Protein AF-A0A7V3RM26-F1 (afdb_monomer)

pLDDT: mean 90.68, std 14.69, range [38.81, 98.06]

Secondary structure (DSSP, 8-state):
-EEESSS--B-----SSHHHHHHHHHHHHHHHS-HHHHHHEEEEEEEEEES-TTT-EEEEEEEEPPPP--------

Sequence (76 aa):
VAVFDDRADLLICLGRSSTQVRANFAQAFFEVLDDEERDHVRSISLQRWHGAPDSGRWIHQTNLTIPVKAKLVRSA

Solvent-accessible surface area (backbone atoms only — not comparable to full-atom values): 4840 Å² total; per-residue (Å²): 54,40,34,44,84,88,56,81,68,41,86,52,60,83,59,98,42,70,69,54,32,68,73,42,36,62,61,30,49,65,74,72,38,55,76,71,59,55,75,45,50,75,46,29,44,42,63,42,82,46,75,54,99,91,77,43,46,77,40,82,73,50,75,48,83,75,78,67,95,60,84,84,74,77,84,127

Nearest PDB structures (foldseek):
  7som-assembly1_K  TM=3.281E-01  e=8.417E+00  Chlamydomonas reinhardtii
  6v92-assembly1_L  TM=2.946E-01  e=6.483E+00  Saccharomyces cerevisiae S288C
  7qtt-assembly1_Y  TM=2.003E-01  e=7.886E+00  Homo sapiens

Radius of gyration: 13.41 Å; Cα contacts (8 Å, |Δi|>4): 93; chains: 1; bounding box: 27×31×37 Å

Structure (mmCIF, N/CA/C/O backbone):
data_AF-A0A7V3RM26-F1
#
_entry.id   AF-A0A7V3RM26-F1
#
loop_
_atom_site.group_PDB
_atom_site.id
_atom_site.type_symbol
_atom_site.label_atom_id
_atom_site.label_alt_id
_atom_site.label_comp_id
_atom_site.label_asym_id
_atom_site.label_entity_id
_atom_site.label_seq_id
_atom_site.pdbx_PDB_ins_code
_atom_site.Cartn_x
_atom_site.Cartn_y
_atom_site.Cartn_z
_atom_site.occupancy
_atom_site.B_iso_or_equiv
_atom_site.auth_seq_id
_atom_site.auth_comp_id
_atom_site.auth_asym_id
_atom_site.auth_atom_id
_atom_site.pdbx_PDB_model_num
ATOM 1 N N . VAL A 1 1 ? -0.202 -1.992 -1.981 1.00 96.44 1 VAL A N 1
ATOM 2 C CA . VAL A 1 1 ? -1.590 -2.438 -2.224 1.00 96.44 1 VAL A CA 1
ATOM 3 C C . VAL A 1 1 ? -2.229 -2.681 -0.873 1.00 96.44 1 VAL A C 1
ATOM 5 O O . VAL A 1 1 ? -1.603 -3.360 -0.067 1.00 96.44 1 VAL A O 1
ATOM 8 N N . ALA A 1 2 ? -3.365 -2.054 -0.586 1.00 97.44 2 ALA A N 1
ATOM 9 C CA . ALA A 1 2 ? -4.164 -2.350 0.597 1.00 97.44 2 ALA A CA 1
ATOM 10 C C . ALA A 1 2 ? -4.971 -3.625 0.334 1.00 97.44 2 ALA A C 1
ATOM 12 O O . ALA A 1 2 ? -5.579 -3.746 -0.728 1.00 97.44 2 ALA A O 1
ATOM 13 N N . VAL A 1 3 ? -4.913 -4.566 1.271 1.00 97.38 3 VAL A N 1
ATOM 14 C CA . VAL A 1 3 ? -5.635 -5.839 1.225 1.00 97.38 3 VAL A CA 1
ATOM 15 C C . VAL A 1 3 ? -6.751 -5.767 2.253 1.00 97.38 3 VAL A C 1
ATOM 17 O O . VAL A 1 3 ? -6.482 -5.508 3.434 1.00 97.38 3 VAL A O 1
ATOM 20 N N . PHE A 1 4 ? -7.972 -6.003 1.797 1.00 96.44 4 PHE A N 1
ATOM 21 C CA . PHE A 1 4 ? -9.181 -5.973 2.613 1.00 96.44 4 PHE A CA 1
ATOM 22 C C . PHE A 1 4 ? -9.688 -7.394 2.872 1.00 96.44 4 PHE A C 1
ATOM 24 O O . PHE A 1 4 ? -9.269 -8.341 2.206 1.00 96.44 4 PHE A O 1
ATOM 31 N N . ASP A 1 5 ? -10.566 -7.561 3.858 1.00 91.69 5 ASP A N 1
ATOM 32 C CA . ASP A 1 5 ? -11.225 -8.843 4.146 1.00 91.69 5 ASP A CA 1
ATOM 33 C C . ASP A 1 5 ? -12.608 -8.995 3.501 1.00 91.69 5 ASP A C 1
ATOM 35 O O . ASP A 1 5 ? -13.106 -10.114 3.382 1.00 91.69 5 ASP A O 1
ATOM 39 N N . ASP A 1 6 ? -13.214 -7.889 3.081 1.00 92.75 6 ASP A N 1
ATOM 40 C CA . ASP A 1 6 ? -14.598 -7.803 2.616 1.00 92.75 6 ASP A CA 1
ATOM 41 C C . ASP A 1 6 ? -14.730 -7.384 1.141 1.00 92.75 6 ASP A C 1
ATOM 43 O O . ASP A 1 6 ? -15.804 -7.518 0.550 1.00 92.75 6 ASP A O 1
ATOM 47 N N . ARG A 1 7 ? -13.646 -6.887 0.533 1.00 91.50 7 ARG A N 1
ATOM 48 C CA . ARG A 1 7 ? -13.633 -6.300 -0.815 1.00 91.50 7 ARG A CA 1
ATOM 49 C C . ARG A 1 7 ? -12.325 -6.575 -1.559 1.00 91.50 7 ARG A C 1
ATOM 51 O O . ARG A 1 7 ? -11.387 -7.163 -1.027 1.00 91.50 7 ARG A O 1
ATOM 58 N N . ALA A 1 8 ? -12.276 -6.150 -2.820 1.00 94.81 8 ALA A N 1
ATOM 59 C CA . ALA A 1 8 ? -11.085 -6.277 -3.651 1.00 94.81 8 A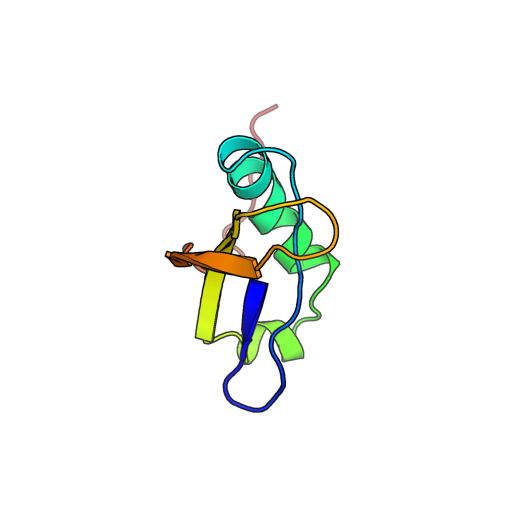LA A CA 1
ATOM 60 C C . ALA A 1 8 ? -9.928 -5.392 -3.156 1.00 94.81 8 ALA A C 1
ATOM 62 O O . ALA A 1 8 ? -10.137 -4.287 -2.658 1.00 94.81 8 ALA A O 1
ATOM 63 N N . ASP A 1 9 ? -8.703 -5.867 -3.368 1.00 95.62 9 ASP A N 1
ATOM 64 C CA . ASP A 1 9 ? -7.473 -5.131 -3.087 1.00 95.62 9 ASP A CA 1
ATOM 65 C C . ASP A 1 9 ? -7.406 -3.784 -3.829 1.00 95.62 9 ASP A C 1
ATOM 67 O O . ASP A 1 9 ? -7.791 -3.678 -4.996 1.00 95.62 9 ASP A O 1
ATOM 71 N N . LEU A 1 10 ? -6.817 -2.767 -3.187 1.00 96.69 10 LEU A N 1
ATOM 72 C CA . LEU A 1 10 ? -6.712 -1.414 -3.744 1.00 96.69 10 LEU A CA 1
ATOM 73 C C . LEU A 1 10 ? -5.261 -0.932 -3.871 1.00 96.69 10 LEU A C 1
ATOM 75 O O . LEU A 1 10 ? -4.436 -1.020 -2.950 1.00 96.69 10 LEU A O 1
ATOM 79 N N . LEU A 1 11 ? -4.919 -0.373 -5.034 1.00 96.88 11 LEU A N 1
ATOM 80 C CA . LEU A 1 11 ? -3.623 0.263 -5.256 1.00 96.88 11 LEU A CA 1
ATOM 81 C C . LEU A 1 11 ? -3.588 1.647 -4.598 1.00 96.88 11 LEU A C 1
ATOM 83 O O . LEU A 1 11 ? -4.116 2.608 -5.138 1.00 96.88 11 LEU A O 1
ATOM 87 N N . ILE A 1 12 ? -2.900 1.749 -3.460 1.00 96.50 12 ILE A N 1
ATOM 88 C CA . ILE A 1 12 ? -2.754 3.022 -2.730 1.00 96.50 12 ILE A CA 1
ATOM 89 C C . ILE A 1 12 ? -1.499 3.822 -3.107 1.00 96.50 12 ILE A C 1
ATOM 91 O O . ILE A 1 12 ? -1.458 5.030 -2.935 1.00 96.50 12 ILE A O 1
ATOM 95 N N . CYS A 1 13 ? -0.429 3.172 -3.574 1.00 97.06 13 CYS A N 1
ATOM 96 C CA . CYS A 1 13 ? 0.846 3.840 -3.838 1.00 97.06 13 CYS A CA 1
ATOM 97 C C . CYS A 1 13 ? 1.645 3.079 -4.897 1.00 97.06 13 CYS A C 1
ATOM 99 O O . CYS A 1 13 ? 1.796 1.857 -4.805 1.00 97.06 13 CYS A O 1
ATOM 101 N N . LEU A 1 14 ? 2.184 3.815 -5.871 1.00 96.75 14 LEU A N 1
ATOM 102 C CA . LEU A 1 14 ? 3.059 3.318 -6.927 1.00 96.75 14 LEU A CA 1
ATOM 103 C C . LEU A 1 14 ? 4.337 4.164 -6.962 1.00 96.75 14 LEU A C 1
ATOM 105 O O . LEU A 1 14 ? 4.294 5.384 -6.825 1.00 96.75 14 LEU A O 1
ATOM 109 N N . GLY A 1 15 ? 5.486 3.523 -7.159 1.00 95.88 15 GLY A N 1
ATOM 110 C CA . GLY A 1 15 ? 6.775 4.204 -7.231 1.00 95.88 15 GLY A CA 1
ATOM 111 C C . GLY A 1 15 ? 7.772 3.429 -8.078 1.00 95.88 15 GLY A C 1
ATOM 112 O O . GLY A 1 15 ? 7.595 2.241 -8.343 1.00 95.88 15 GLY A O 1
ATOM 113 N N . ARG A 1 16 ? 8.847 4.105 -8.494 1.00 94.50 16 ARG A N 1
ATOM 114 C CA . ARG A 1 16 ? 9.910 3.500 -9.317 1.00 94.50 16 ARG A CA 1
ATOM 115 C C . ARG A 1 16 ? 10.895 2.658 -8.500 1.00 94.50 16 ARG A C 1
ATOM 117 O O . ARG A 1 16 ? 11.729 1.964 -9.072 1.00 94.50 16 ARG A O 1
ATOM 124 N N . SER A 1 17 ? 10.817 2.715 -7.170 1.00 94.94 17 SER A N 1
ATOM 125 C CA . SER A 1 17 ? 11.635 1.918 -6.254 1.00 94.94 17 SER A CA 1
ATOM 126 C C . SER A 1 17 ? 10.891 1.618 -4.952 1.00 94.94 17 SER A C 1
ATOM 128 O O . SER A 1 17 ? 9.970 2.339 -4.562 1.00 94.94 17 SER A O 1
ATOM 130 N N . SER A 1 18 ? 11.323 0.573 -4.241 1.00 94.44 18 SER A N 1
ATOM 131 C CA . SER A 1 18 ? 10.779 0.226 -2.922 1.00 94.44 18 SER A CA 1
ATOM 132 C C . SER A 1 18 ? 11.003 1.336 -1.892 1.00 94.44 18 SER A C 1
ATOM 134 O O . SER A 1 18 ? 10.115 1.590 -1.084 1.00 94.44 18 SER A O 1
ATOM 136 N N . THR A 1 19 ? 12.145 2.030 -1.941 1.00 96.69 19 THR A N 1
ATOM 137 C CA . THR A 1 19 ? 12.445 3.184 -1.079 1.00 96.69 19 THR A CA 1
ATOM 138 C C . THR A 1 19 ? 11.426 4.302 -1.271 1.00 96.69 19 THR A C 1
ATOM 140 O O . THR A 1 19 ? 10.899 4.821 -0.292 1.00 96.69 19 THR A O 1
ATOM 143 N N . GLN A 1 20 ? 11.088 4.629 -2.523 1.00 96.62 20 GLN A N 1
ATOM 144 C CA . GLN A 1 20 ? 10.091 5.657 -2.823 1.00 96.62 20 GLN A CA 1
ATOM 145 C C . GLN A 1 20 ? 8.695 5.250 -2.330 1.00 96.62 20 GLN A C 1
ATOM 147 O O . GLN A 1 20 ? 8.007 6.055 -1.711 1.00 96.62 20 GLN A O 1
ATOM 152 N N . VAL A 1 21 ? 8.290 3.994 -2.553 1.00 97.31 21 VAL A N 1
ATOM 153 C CA . VAL A 1 21 ? 6.999 3.489 -2.055 1.00 97.31 21 VAL A CA 1
ATOM 154 C C . VAL A 1 21 ? 6.951 3.557 -0.528 1.00 97.31 21 VAL A C 1
ATOM 156 O O . VAL A 1 21 ? 5.977 4.050 0.027 1.00 97.31 21 VAL A O 1
ATOM 159 N N . ARG A 1 22 ? 8.015 3.138 0.169 1.00 96.25 22 ARG A N 1
ATOM 160 C CA . ARG A 1 22 ? 8.088 3.184 1.640 1.00 96.25 22 ARG A CA 1
ATOM 161 C C . ARG A 1 22 ? 8.052 4.604 2.209 1.00 96.25 22 ARG A C 1
ATOM 163 O O . ARG A 1 22 ? 7.505 4.784 3.289 1.00 96.25 22 ARG A O 1
ATOM 170 N N . ALA A 1 23 ? 8.598 5.589 1.501 1.00 95.19 23 ALA A N 1
ATOM 171 C CA . ALA A 1 23 ? 8.538 6.989 1.919 1.00 95.19 23 ALA A CA 1
ATOM 172 C C . ALA A 1 23 ? 7.127 7.589 1.786 1.00 95.19 23 ALA A C 1
ATOM 174 O O . ALA A 1 23 ? 6.750 8.444 2.581 1.00 95.19 23 ALA A O 1
ATOM 175 N N . ASN A 1 24 ? 6.343 7.123 0.807 1.00 95.75 24 ASN A N 1
ATOM 176 C CA . ASN A 1 24 ? 5.104 7.791 0.402 1.00 95.75 24 ASN A CA 1
ATOM 177 C C . ASN A 1 24 ? 3.825 7.035 0.794 1.00 95.75 24 ASN A C 1
ATOM 179 O O . ASN A 1 24 ? 2.764 7.651 0.888 1.00 95.75 24 ASN A O 1
ATOM 183 N N . PHE A 1 25 ? 3.886 5.716 1.023 1.00 96.62 25 PHE A N 1
ATOM 184 C CA . PHE A 1 25 ? 2.671 4.908 1.201 1.00 96.62 25 PHE A CA 1
ATOM 185 C C . PHE A 1 25 ? 1.856 5.308 2.431 1.00 96.62 25 PHE A C 1
ATOM 187 O O . PHE A 1 25 ? 0.640 5.176 2.399 1.00 96.62 25 PHE A O 1
ATOM 194 N N . ALA A 1 26 ? 2.502 5.786 3.500 1.00 95.75 26 ALA A N 1
ATOM 195 C CA . ALA A 1 26 ? 1.805 6.166 4.723 1.00 95.75 26 ALA A CA 1
ATOM 196 C C . ALA A 1 26 ? 0.923 7.403 4.513 1.00 95.75 26 ALA A C 1
ATOM 198 O O . ALA A 1 26 ? -0.208 7.428 4.981 1.00 95.75 26 ALA A O 1
ATOM 199 N N . GLN A 1 27 ? 1.415 8.399 3.772 1.00 95.19 27 GLN A N 1
ATOM 200 C CA . GLN A 1 27 ? 0.616 9.563 3.391 1.00 95.19 27 GLN A CA 1
ATOM 201 C C . GLN A 1 27 ? -0.518 9.146 2.449 1.00 95.19 27 GLN A C 1
ATOM 203 O O . GLN A 1 27 ? -1.678 9.434 2.726 1.00 95.19 27 GLN A O 1
ATOM 208 N N . ALA A 1 28 ? -0.195 8.386 1.398 1.00 96.06 28 ALA A N 1
ATOM 209 C CA . ALA A 1 28 ? -1.189 7.929 0.431 1.00 96.06 28 ALA A CA 1
ATOM 210 C C . ALA A 1 28 ? -2.287 7.060 1.074 1.00 96.06 28 ALA A C 1
ATOM 212 O O . ALA A 1 28 ? -3.441 7.137 0.678 1.00 96.06 28 ALA A O 1
ATOM 213 N N . PHE A 1 29 ? -1.959 6.276 2.105 1.00 96.62 29 PHE A N 1
ATOM 214 C CA . PHE A 1 29 ? -2.928 5.493 2.875 1.00 96.62 29 PHE A CA 1
ATOM 215 C C . PHE A 1 29 ? -4.013 6.363 3.527 1.00 96.62 29 PHE A C 1
ATOM 217 O O . PHE A 1 29 ? -5.169 5.964 3.531 1.00 96.62 29 PHE A O 1
ATOM 224 N N . PHE A 1 30 ? -3.668 7.544 4.051 1.00 95.38 30 PHE A N 1
ATOM 225 C CA . PHE A 1 30 ? -4.643 8.458 4.662 1.00 95.38 30 PHE A CA 1
ATOM 226 C C . PHE A 1 30 ? -5.350 9.371 3.656 1.00 95.38 30 PHE A C 1
ATOM 228 O O . PHE A 1 30 ? -6.416 9.889 3.971 1.00 95.38 30 PHE A O 1
ATOM 235 N N . GLU A 1 31 ? -4.753 9.602 2.485 1.00 95.12 31 GLU A N 1
ATOM 236 C CA . GLU A 1 31 ? -5.333 10.445 1.431 1.00 95.12 31 GLU A CA 1
ATOM 237 C C . GLU A 1 31 ? -6.286 9.677 0.514 1.00 95.12 31 GLU A C 1
ATOM 239 O O . GLU A 1 31 ? -7.282 10.238 0.068 1.00 95.12 31 GLU A O 1
ATOM 244 N N . VAL A 1 32 ? -5.966 8.416 0.205 1.00 95.62 32 VAL A N 1
ATOM 245 C CA . VAL A 1 32 ? -6.730 7.589 -0.739 1.00 95.62 32 VAL A CA 1
ATOM 246 C C . VAL A 1 32 ? -7.881 6.868 -0.051 1.00 95.62 32 VAL A C 1
ATOM 248 O O . VAL A 1 32 ? -8.932 6.737 -0.664 1.00 95.62 32 VAL A O 1
ATOM 251 N N . LEU A 1 33 ? -7.676 6.392 1.183 1.00 95.44 33 LEU A N 1
ATOM 252 C CA . LEU A 1 33 ? -8.682 5.626 1.914 1.00 95.44 33 LEU A CA 1
ATOM 253 C C . LEU A 1 33 ? -9.410 6.497 2.936 1.00 95.44 33 LEU A C 1
ATOM 255 O O . LEU A 1 33 ? -8.777 7.187 3.754 1.00 95.44 33 LEU A O 1
ATOM 259 N N . ASP A 1 34 ? -10.735 6.402 2.950 1.00 93.75 34 ASP A N 1
ATOM 260 C CA . ASP A 1 34 ? -11.545 7.028 3.992 1.00 93.75 34 ASP A CA 1
ATOM 261 C C . ASP A 1 34 ? -11.404 6.312 5.356 1.00 93.75 34 ASP A C 1
ATOM 263 O O . ASP A 1 34 ? -10.601 5.391 5.528 1.00 93.75 34 A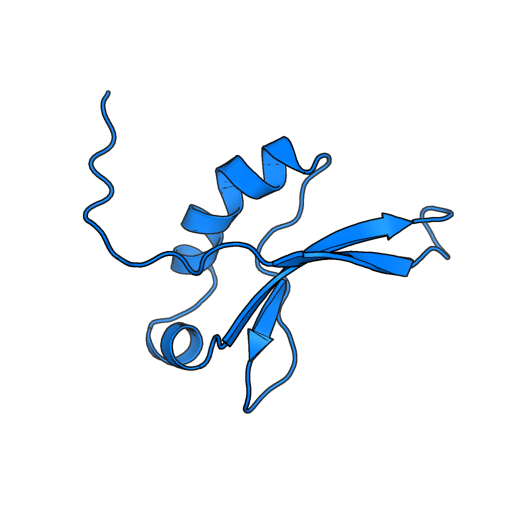SP A O 1
ATOM 267 N N . ASP A 1 35 ? -12.076 6.818 6.397 1.00 92.69 35 ASP A N 1
ATOM 268 C CA . ASP A 1 35 ? -11.987 6.209 7.731 1.00 92.69 35 ASP A CA 1
ATOM 269 C C . ASP A 1 35 ? -12.606 4.795 7.766 1.00 92.69 35 ASP A C 1
ATOM 271 O O . ASP A 1 35 ? -12.037 3.929 8.424 1.00 92.69 35 ASP A O 1
ATOM 275 N N . GLU A 1 36 ? -13.694 4.542 7.028 1.00 93.38 36 GLU A N 1
ATOM 276 C CA . GLU A 1 36 ? -14.362 3.233 6.978 1.00 93.38 36 GLU A CA 1
ATOM 277 C C . GLU A 1 36 ? -13.475 2.202 6.271 1.00 93.38 36 GLU A C 1
ATOM 279 O O . GLU A 1 36 ? -13.190 1.136 6.810 1.00 93.38 36 GLU A O 1
ATOM 284 N N . GLU A 1 37 ? -12.953 2.532 5.092 1.00 94.44 37 GLU A N 1
ATOM 285 C CA . GLU A 1 37 ? -12.049 1.674 4.330 1.00 94.44 37 GLU A CA 1
ATOM 286 C C . GLU A 1 37 ? -10.808 1.302 5.142 1.00 94.44 37 GLU A C 1
ATOM 288 O O . GLU A 1 37 ? -10.386 0.144 5.139 1.00 94.44 37 GLU A O 1
ATOM 293 N N . ARG A 1 38 ? -10.226 2.261 5.874 1.00 94.75 38 ARG A N 1
ATOM 294 C CA . ARG A 1 38 ? -9.032 2.012 6.694 1.00 94.75 38 ARG A CA 1
ATOM 295 C C . ARG A 1 38 ? -9.270 0.982 7.795 1.00 94.75 38 ARG A C 1
ATOM 297 O O . ARG A 1 38 ? -8.338 0.231 8.087 1.00 94.75 38 ARG A O 1
ATOM 304 N N . ASP A 1 39 ? -10.478 0.899 8.343 1.00 92.69 39 ASP A N 1
ATOM 305 C CA . ASP A 1 39 ? -10.833 -0.088 9.371 1.00 92.69 39 ASP A CA 1
ATOM 306 C C . ASP A 1 39 ? -10.927 -1.521 8.811 1.00 92.69 39 ASP A C 1
ATOM 308 O O . ASP A 1 39 ? -10.707 -2.493 9.540 1.00 92.69 39 ASP A O 1
ATOM 312 N N . HIS A 1 40 ? -11.160 -1.662 7.503 1.00 94.81 40 HIS A N 1
ATOM 313 C CA . HIS A 1 40 ? -11.207 -2.949 6.801 1.00 94.81 40 HIS A CA 1
ATOM 314 C C . HIS A 1 40 ? -9.848 -3.413 6.248 1.00 94.81 40 HIS A C 1
ATOM 316 O O . HIS A 1 40 ? -9.712 -4.549 5.783 1.00 94.81 40 HIS A O 1
ATOM 322 N N . VAL A 1 41 ? -8.800 -2.581 6.316 1.00 96.25 41 VAL A N 1
ATOM 323 C CA . VAL A 1 41 ? -7.466 -2.974 5.841 1.00 96.25 41 VAL A CA 1
ATOM 324 C C . VAL A 1 41 ? -6.836 -3.993 6.792 1.00 96.25 41 VAL A C 1
ATOM 326 O O . VAL A 1 41 ? -6.503 -3.696 7.938 1.00 96.25 41 VAL A O 1
ATOM 329 N N . ARG A 1 42 ? -6.577 -5.202 6.284 1.00 96.31 42 ARG A N 1
ATOM 330 C CA . ARG A 1 42 ? -5.906 -6.281 7.030 1.00 96.31 42 ARG A CA 1
ATOM 331 C C . ARG A 1 42 ? -4.403 -6.306 6.841 1.00 96.31 42 ARG A C 1
ATOM 333 O O . ARG A 1 42 ? -3.674 -6.731 7.735 1.00 96.31 42 ARG A O 1
ATOM 340 N N . SER A 1 43 ? -3.921 -5.875 5.680 1.00 97.00 43 SER A N 1
ATOM 341 C CA . SER A 1 43 ? -2.488 -5.770 5.418 1.00 97.00 43 SER A CA 1
ATOM 342 C C . SER A 1 43 ? -2.189 -4.807 4.275 1.00 97.00 43 SER A C 1
ATOM 344 O O . SER A 1 43 ? -3.054 -4.488 3.460 1.00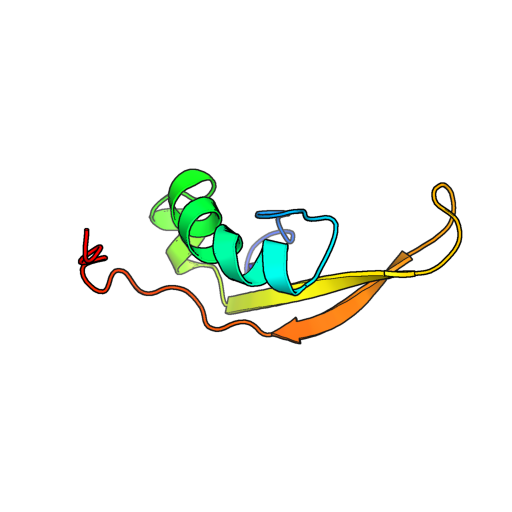 97.00 43 SER A O 1
ATOM 346 N N . ILE A 1 44 ? -0.941 -4.343 4.202 1.00 97.69 44 ILE A N 1
ATOM 347 C CA . ILE A 1 44 ? -0.449 -3.552 3.073 1.00 97.69 44 ILE A CA 1
ATOM 348 C C . ILE A 1 44 ? 0.654 -4.342 2.379 1.00 97.69 44 ILE A C 1
ATOM 350 O O . ILE A 1 44 ? 1.780 -4.415 2.862 1.00 97.69 44 ILE A O 1
ATOM 354 N N . SER A 1 45 ? 0.354 -4.902 1.214 1.00 98.06 45 SER A N 1
ATOM 355 C CA . SER A 1 45 ? 1.307 -5.669 0.416 1.00 98.06 45 SER A CA 1
ATOM 356 C C . SER A 1 45 ? 2.191 -4.737 -0.423 1.00 98.06 45 SER A C 1
ATOM 358 O O . SER A 1 45 ? 1.699 -4.018 -1.306 1.00 98.06 45 SER A O 1
ATOM 360 N N . LEU A 1 46 ? 3.510 -4.790 -0.209 1.00 98.00 46 LEU A N 1
ATOM 361 C CA . LEU A 1 46 ? 4.506 -4.233 -1.124 1.00 98.00 46 LEU A CA 1
ATOM 362 C C . LEU A 1 46 ? 4.727 -5.221 -2.270 1.00 98.00 46 LEU A C 1
ATOM 364 O O . LEU A 1 46 ? 5.132 -6.361 -2.048 1.00 98.00 46 LEU A O 1
ATOM 368 N N . GLN A 1 47 ? 4.490 -4.770 -3.497 1.00 97.75 47 GLN A N 1
ATOM 369 C CA . GLN A 1 47 ? 4.652 -5.580 -4.700 1.00 97.75 47 GLN A CA 1
ATOM 370 C C . GLN A 1 47 ? 5.628 -4.909 -5.664 1.00 97.75 47 GLN A C 1
ATOM 372 O O . GLN A 1 47 ? 5.817 -3.692 -5.635 1.00 97.75 47 GLN A O 1
ATOM 377 N N . ARG A 1 48 ? 6.256 -5.712 -6.522 1.00 96.56 48 ARG A N 1
ATOM 378 C CA . ARG A 1 48 ? 7.167 -5.246 -7.568 1.00 96.56 48 ARG A CA 1
ATOM 379 C C . ARG A 1 48 ? 6.743 -5.819 -8.911 1.00 96.56 48 ARG A C 1
ATOM 381 O O . ARG A 1 48 ? 6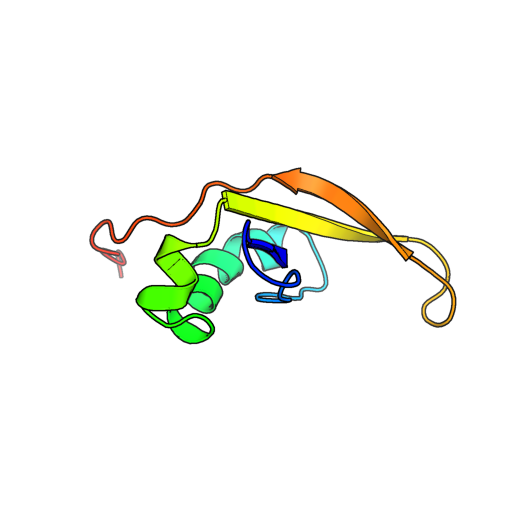.499 -7.019 -9.003 1.00 96.56 48 ARG A O 1
ATOM 388 N N . TRP A 1 49 ? 6.693 -4.976 -9.940 1.00 95.94 49 TRP A N 1
ATOM 389 C CA . TRP A 1 49 ? 6.503 -5.439 -11.308 1.00 95.94 49 TRP A CA 1
ATOM 390 C C . TRP A 1 49 ? 7.729 -6.228 -11.755 1.00 95.94 49 TRP A C 1
ATOM 392 O O . TRP A 1 49 ? 8.865 -5.761 -11.626 1.00 95.94 49 TRP A O 1
ATOM 402 N N . HIS A 1 50 ? 7.496 -7.431 -12.254 1.00 96.12 50 HIS A N 1
ATOM 403 C CA . HIS A 1 50 ? 8.527 -8.330 -12.734 1.00 96.12 50 HIS A CA 1
ATOM 404 C C . HIS A 1 50 ? 8.173 -8.817 -14.137 1.00 96.12 50 HIS A C 1
ATOM 406 O O . HIS A 1 50 ? 7.088 -9.357 -14.350 1.00 96.12 50 HIS A O 1
ATOM 412 N N . GLY A 1 51 ? 9.116 -8.684 -15.068 1.00 95.06 51 GLY A N 1
ATOM 413 C CA . GLY A 1 51 ? 8.925 -9.000 -16.483 1.00 95.06 51 GLY A CA 1
ATOM 414 C C . GLY A 1 51 ? 8.903 -7.747 -17.355 1.00 95.06 51 GLY A C 1
ATOM 415 O O . GLY A 1 51 ? 9.297 -6.665 -16.912 1.00 95.06 51 GLY A O 1
ATOM 416 N N . ALA A 1 52 ? 8.471 -7.909 -18.604 1.00 95.00 52 ALA A N 1
ATOM 417 C CA . ALA A 1 52 ? 8.381 -6.811 -19.558 1.00 95.00 52 ALA A CA 1
ATOM 418 C C . ALA A 1 52 ? 7.305 -5.787 -19.141 1.00 95.00 52 ALA A C 1
ATOM 420 O O . ALA A 1 52 ? 6.384 -6.136 -18.399 1.00 95.00 52 ALA A O 1
ATOM 421 N N . PRO A 1 53 ? 7.398 -4.521 -19.583 1.00 91.31 53 PRO A N 1
ATOM 422 C CA . PRO A 1 53 ? 6.456 -3.472 -19.180 1.00 91.31 53 PRO A CA 1
ATOM 423 C C . PRO A 1 53 ? 4.984 -3.758 -19.518 1.00 91.31 53 PRO A C 1
ATOM 425 O O . PRO A 1 53 ? 4.103 -3.279 -18.816 1.00 91.31 53 PRO A O 1
ATOM 428 N N . ASP A 1 54 ? 4.725 -4.535 -20.568 1.00 94.31 54 ASP A N 1
ATOM 429 C CA . ASP A 1 54 ? 3.397 -4.829 -21.124 1.00 94.31 54 ASP A CA 1
ATOM 430 C C . ASP A 1 54 ? 2.824 -6.196 -20.709 1.00 94.31 54 ASP A C 1
ATOM 432 O O . ASP A 1 54 ? 1.619 -6.414 -20.787 1.00 94.31 54 ASP A O 1
ATOM 436 N N . SER A 1 55 ? 3.679 -7.119 -20.268 1.00 94.69 55 SER A N 1
ATOM 437 C CA . SER A 1 55 ? 3.334 -8.537 -20.064 1.00 94.69 55 SER A CA 1
ATOM 438 C C . SER A 1 55 ? 3.914 -9.136 -18.778 1.00 94.69 55 SER A C 1
ATOM 440 O O . SER A 1 55 ? 3.869 -10.346 -18.553 1.00 94.69 55 SER A O 1
ATOM 442 N N . GLY A 1 56 ? 4.481 -8.294 -17.916 1.00 95.12 56 GLY A N 1
ATOM 443 C CA . GL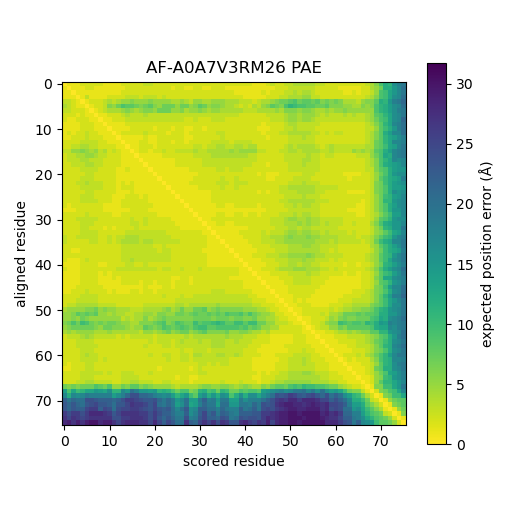Y A 1 56 ? 4.938 -8.682 -16.590 1.00 95.12 56 GLY A CA 1
ATOM 444 C C . GLY A 1 56 ? 3.800 -8.962 -15.606 1.00 95.12 56 GLY A C 1
ATOM 445 O O . GLY A 1 56 ? 2.616 -9.000 -15.937 1.00 95.12 56 GLY A O 1
ATOM 446 N N . ARG A 1 57 ? 4.185 -9.179 -14.351 1.00 96.44 57 ARG A N 1
ATOM 447 C CA . ARG A 1 57 ? 3.252 -9.392 -13.242 1.00 96.44 57 ARG A CA 1
ATOM 448 C C . ARG A 1 57 ? 3.738 -8.715 -11.975 1.00 96.44 57 ARG A C 1
ATOM 450 O O . ARG A 1 57 ? 4.943 -8.582 -11.750 1.00 96.44 57 ARG A O 1
ATOM 457 N N . TRP A 1 58 ? 2.803 -8.351 -11.110 1.00 95.88 58 TRP A N 1
ATOM 458 C CA . TRP A 1 58 ? 3.116 -7.912 -9.758 1.00 95.88 58 TRP A CA 1
ATOM 459 C C . TRP A 1 58 ? 3.490 -9.111 -8.884 1.00 95.88 58 TRP A C 1
ATOM 461 O O . TRP A 1 58 ? 2.745 -10.083 -8.793 1.00 95.88 58 TRP A O 1
ATOM 471 N N . ILE A 1 59 ? 4.659 -9.052 -8.247 1.00 96.88 59 ILE A N 1
ATOM 472 C CA . ILE A 1 59 ? 5.141 -10.076 -7.316 1.00 96.88 59 ILE A CA 1
ATOM 473 C C . ILE A 1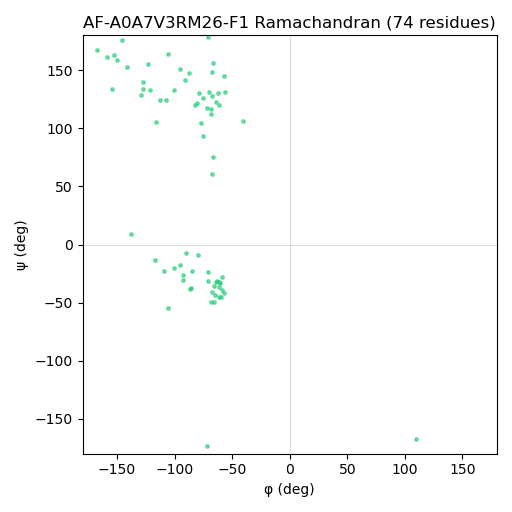 59 ? 5.185 -9.483 -5.912 1.00 96.88 59 ILE A C 1
ATOM 475 O O . ILE A 1 59 ? 5.866 -8.477 -5.683 1.00 96.88 59 ILE A O 1
ATOM 479 N N . HIS A 1 60 ? 4.495 -10.131 -4.972 1.00 97.62 60 HIS A N 1
ATOM 480 C CA . HIS A 1 60 ? 4.568 -9.807 -3.551 1.00 97.62 60 HIS A CA 1
ATOM 481 C C . HIS A 1 60 ? 6.013 -9.879 -3.046 1.00 97.62 60 HIS A C 1
ATOM 483 O O . HIS A 1 60 ? 6.730 -10.836 -3.319 1.00 97.62 60 HIS A O 1
ATOM 489 N N . GLN A 1 61 ? 6.441 -8.844 -2.329 1.00 97.25 61 GLN A N 1
ATOM 490 C CA . GLN A 1 61 ? 7.767 -8.771 -1.720 1.00 97.25 61 GLN A CA 1
ATOM 491 C C . GLN A 1 61 ? 7.676 -8.972 -0.209 1.00 97.25 61 GLN A C 1
ATOM 493 O O . GLN A 1 61 ? 8.379 -9.804 0.352 1.00 97.25 61 GLN A O 1
ATOM 498 N N . THR A 1 62 ? 6.844 -8.172 0.456 1.00 97.62 62 THR A N 1
ATOM 499 C CA . THR A 1 62 ? 6.642 -8.216 1.908 1.00 97.62 62 THR A CA 1
ATOM 500 C C . THR A 1 62 ? 5.407 -7.399 2.288 1.00 97.62 62 THR A C 1
ATOM 502 O O . THR A 1 62 ? 4.914 -6.607 1.480 1.00 97.62 62 THR A O 1
ATOM 505 N N . ASN A 1 63 ? 4.938 -7.539 3.525 1.00 97.44 63 ASN A N 1
ATOM 506 C CA . ASN A 1 63 ? 3.908 -6.673 4.086 1.00 97.44 63 ASN A CA 1
ATOM 507 C C . ASN A 1 63 ? 4.533 -5.465 4.797 1.00 97.44 63 ASN A C 1
ATOM 509 O O . ASN A 1 63 ? 5.573 -5.564 5.448 1.00 97.44 63 ASN A O 1
ATOM 513 N N . LEU A 1 64 ? 3.898 -4.307 4.645 1.00 96.69 64 LEU A N 1
ATOM 514 C CA . LEU A 1 64 ? 4.221 -3.073 5.349 1.00 96.69 64 LEU A CA 1
ATOM 515 C C . LEU A 1 64 ? 3.325 -2.933 6.580 1.00 96.69 64 LEU A C 1
ATOM 517 O O . LEU A 1 64 ? 2.182 -3.391 6.585 1.00 96.69 64 LEU A O 1
ATOM 521 N N . THR A 1 65 ? 3.843 -2.263 7.607 1.00 95.75 65 THR A N 1
ATOM 522 C CA . THR A 1 65 ? 3.067 -1.909 8.796 1.00 95.75 65 THR A CA 1
ATOM 523 C C . THR A 1 65 ? 1.921 -0.985 8.406 1.00 95.75 65 THR A C 1
ATOM 525 O O . THR A 1 65 ? 2.144 0.015 7.720 1.00 95.75 65 THR A O 1
ATOM 528 N N . ILE A 1 66 ? 0.709 -1.309 8.858 1.00 95.06 66 ILE A N 1
ATOM 529 C CA . ILE A 1 66 ? -0.464 -0.454 8.667 1.00 95.06 66 ILE A CA 1
ATOM 530 C C . ILE A 1 66 ? -0.222 0.863 9.422 1.00 95.06 66 ILE A C 1
ATOM 532 O O . ILE A 1 66 ? 0.044 0.822 10.628 1.00 95.06 66 ILE A O 1
ATOM 536 N N . PRO A 1 67 ? -0.266 2.025 8.744 1.00 94.06 67 PRO A N 1
ATOM 537 C CA . PRO A 1 67 ? -0.119 3.310 9.401 1.00 94.06 67 PRO A CA 1
ATOM 538 C C . PRO A 1 67 ? -1.236 3.512 10.421 1.00 94.06 67 PRO A C 1
ATOM 540 O O . PRO A 1 67 ? -2.415 3.549 10.085 1.00 94.06 67 PRO A O 1
ATOM 543 N N . VAL A 1 68 ? -0.856 3.687 11.679 1.00 87.62 68 VAL A N 1
ATOM 544 C CA . VAL A 1 68 ? -1.760 4.193 12.711 1.00 87.62 68 VAL A CA 1
ATOM 545 C C . VAL A 1 68 ? -1.697 5.717 12.701 1.00 87.62 68 VAL A C 1
ATOM 547 O O . VAL A 1 68 ? -0.633 6.282 12.433 1.00 87.62 68 VAL A O 1
ATOM 550 N N . LYS A 1 69 ? -2.805 6.402 13.018 1.00 70.44 69 LYS A N 1
ATOM 551 C CA . LYS A 1 69 ? -2.807 7.852 13.299 1.00 70.44 69 LYS A CA 1
ATOM 552 C C . LYS 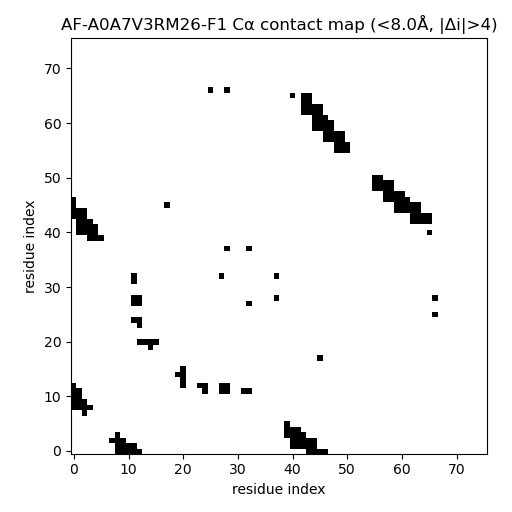A 1 69 ? -2.038 8.131 14.608 1.00 70.44 69 LYS A C 1
ATOM 554 O O . LYS A 1 69 ? -2.592 8.644 15.573 1.00 70.44 69 LY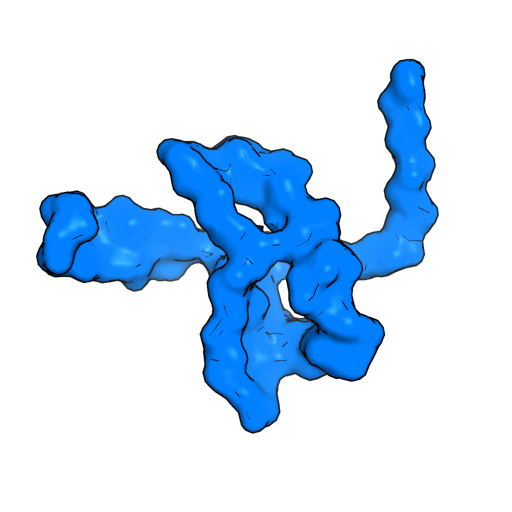S A O 1
ATOM 559 N N . ALA A 1 70 ? -0.755 7.789 14.687 1.00 59.78 70 ALA A N 1
ATOM 560 C CA . ALA A 1 70 ? 0.144 8.451 15.617 1.00 59.78 70 ALA A CA 1
ATOM 561 C C . ALA A 1 70 ? 0.339 9.865 15.070 1.00 59.78 70 ALA A C 1
ATOM 563 O O . ALA A 1 70 ? 0.565 10.007 13.868 1.00 59.78 70 ALA A O 1
ATOM 564 N N . LYS A 1 71 ? 0.196 10.901 15.913 1.00 49.50 71 LYS A N 1
ATOM 565 C CA . LYS A 1 71 ? 0.462 12.301 15.538 1.00 49.50 71 LYS A CA 1
ATOM 566 C C . LYS A 1 71 ? 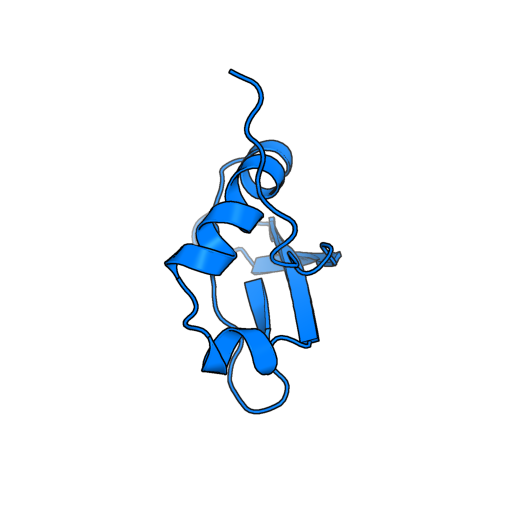1.721 12.335 14.667 1.00 49.50 71 LYS A C 1
ATOM 568 O O . LYS A 1 71 ? 2.817 12.128 15.181 1.00 49.50 71 LYS A O 1
ATOM 573 N N . LEU A 1 72 ? 1.548 12.556 13.363 1.00 52.12 72 LEU A N 1
ATOM 574 C CA . LEU A 1 72 ? 2.619 12.803 12.405 1.00 52.12 72 LEU A CA 1
ATOM 575 C C . LEU A 1 72 ? 3.238 14.152 12.787 1.00 52.12 72 LEU A C 1
ATOM 577 O O . LEU A 1 72 ? 2.944 15.185 12.193 1.00 52.12 72 LEU A O 1
ATOM 581 N N . VAL A 1 73 ? 4.033 14.167 13.858 1.00 39.66 73 VAL A N 1
ATOM 582 C CA . VAL A 1 73 ? 4.850 15.317 14.226 1.00 39.66 73 VAL A CA 1
ATOM 583 C C . VAL A 1 73 ? 6.011 15.309 13.248 1.00 39.66 73 VAL A C 1
ATOM 585 O O . VAL A 1 73 ? 6.993 14.592 13.410 1.00 39.66 73 VAL A O 1
ATOM 588 N N . ARG A 1 74 ? 5.838 16.061 12.165 1.00 44.19 74 ARG A N 1
ATOM 589 C CA . ARG A 1 74 ? 6.894 16.362 11.206 1.00 44.19 74 ARG A CA 1
ATOM 590 C C . ARG A 1 74 ? 7.896 17.270 11.925 1.00 44.19 74 ARG A C 1
ATOM 592 O O . ARG A 1 74 ? 7.550 18.396 12.271 1.00 44.19 74 ARG A O 1
ATOM 599 N N . SER A 1 75 ? 9.105 16.783 12.188 1.00 40.09 75 SER A N 1
ATOM 600 C CA . SER A 1 75 ? 10.231 17.665 12.507 1.00 40.09 75 SER A CA 1
ATOM 601 C C . SER A 1 75 ? 10.579 18.440 11.236 1.00 40.09 75 SER A C 1
ATOM 603 O O . SER A 1 75 ? 10.872 17.824 10.209 1.00 40.09 75 SER A O 1
ATOM 605 N N . ALA A 1 76 ? 10.418 19.761 11.307 1.00 38.81 76 ALA A N 1
ATOM 606 C CA . ALA A 1 76 ? 10.852 20.725 10.300 1.00 38.81 76 ALA A CA 1
ATOM 607 C C . ALA A 1 76 ? 12.367 20.947 10.369 1.00 38.81 76 ALA A C 1
ATOM 609 O O . ALA A 1 76 ? 12.929 20.768 11.476 1.00 38.81 76 ALA A O 1
#

Foldseek 3Di:
DFDFPPDDDDDQDDDPDPVVCVVCSLVSLPVVDDPVRLVRGPWAWDWDWDDDPVPTDTDTDDTDDRDDPPPPPDDD

Mean predicted aligned error: 5.24 Å